Protein AF-A0A7V6Z1N0-F1 (afdb_monomer)

Radius of gyration: 15.25 Å; Cα contacts (8 Å, |Δi|>4): 88; chains: 1; bounding box: 39×34×28 Å

Solvent-accessible surface area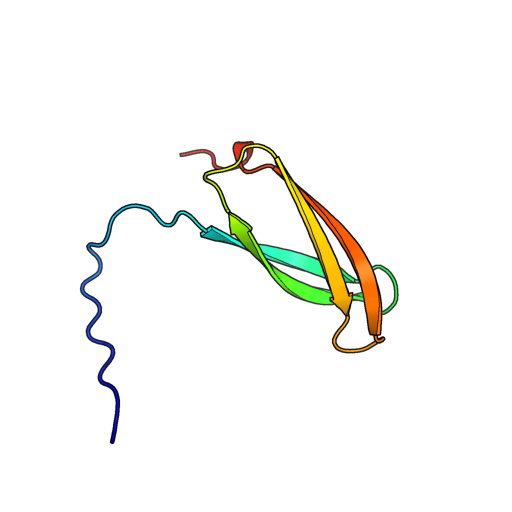 (backbone atoms only — not comparable to full-atom values): 4449 Å² total; per-residue (Å²): 140,78,85,78,82,80,74,74,98,77,78,84,78,77,47,54,47,80,47,82,44,67,39,92,85,81,64,49,77,46,79,39,81,42,60,49,84,40,64,64,49,79,46,76,49,62,38,94,85,74,68,48,79,43,77,48,78,50,54,35,79,72,68,76,130

Sequence (65 aa):
MELRVNAPARYIALIEIIEPIQCPYCGQMFDLAVDTSVASQRFTTDCEICCRPMRSLSNASRVKF

Foldseek 3Di:
DDPPPPDDPDDPDPQWDWDWDADPPPRDIDTDIDGLVDQKDWDWDADPVPRDTDIDIDGSVPPDD

Secondary structure (DSSP, 8-state):
--------S------EEEEEEE-TTT--EEEEEEETTSSEEEEEEE-TTT--EEEEEEEGGG---

Mean predicted aligned error: 10.42 Å

pLDDT: mean 76.6, std 18.57, range [37.69, 95.38]

Structure (mmCIF, N/CA/C/O backbone):
data_AF-A0A7V6Z1N0-F1
#
_entry.id   AF-A0A7V6Z1N0-F1
#
loop_
_atom_site.group_PDB
_atom_site.id
_atom_site.type_symbol
_atom_site.label_atom_id
_atom_site.label_alt_id
_atom_site.label_comp_id
_atom_site.label_asym_id
_atom_site.label_entity_id
_atom_site.label_seq_id
_atom_site.pdbx_PDB_ins_code
_atom_site.Cartn_x
_atom_site.Cartn_y
_atom_site.Cartn_z
_atom_site.occupancy
_atom_site.B_iso_or_equiv
_atom_site.auth_seq_id
_atom_site.auth_comp_id
_atom_site.auth_asym_id
_atom_site.auth_atom_id
_atom_site.pdbx_PDB_model_num
ATOM 1 N N . MET A 1 1 ? 21.723 -23.054 17.658 1.00 42.72 1 MET A N 1
ATOM 2 C CA . MET A 1 1 ? 21.355 -22.841 16.243 1.00 42.72 1 MET 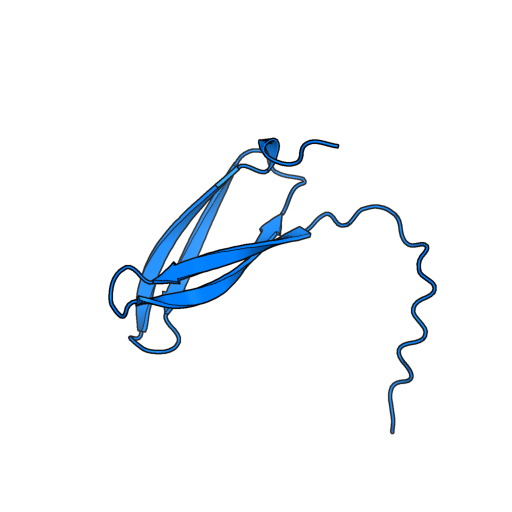A CA 1
ATOM 3 C C . MET A 1 1 ? 21.052 -21.363 16.097 1.00 42.72 1 MET A C 1
ATOM 5 O O . MET A 1 1 ? 19.903 -20.960 16.093 1.00 42.72 1 MET A O 1
ATOM 9 N N . GLU A 1 2 ? 22.104 -20.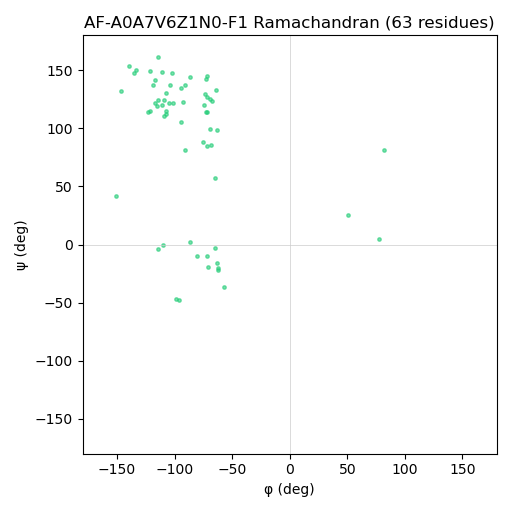550 16.124 1.00 44.19 2 GLU A N 1
ATOM 10 C CA . GLU A 1 2 ? 22.005 -19.098 15.995 1.00 44.19 2 GLU A CA 1
ATOM 11 C C . GLU A 1 2 ? 22.537 -18.751 14.609 1.00 44.19 2 GLU A C 1
ATOM 13 O O . GLU A 1 2 ? 23.714 -18.970 14.311 1.00 44.19 2 GLU A O 1
ATOM 18 N N . LEU A 1 3 ? 21.650 -18.288 13.731 1.00 37.69 3 LEU A N 1
ATOM 19 C CA . LEU A 1 3 ? 22.040 -17.764 12.430 1.00 37.69 3 LEU A CA 1
ATOM 20 C C . LEU A 1 3 ? 22.768 -16.439 12.667 1.00 37.69 3 LEU A C 1
ATOM 22 O O . LEU A 1 3 ? 22.153 -15.398 12.881 1.00 37.69 3 LEU A O 1
ATOM 26 N N . ARG A 1 4 ? 24.102 -16.485 12.642 1.00 45.06 4 ARG A N 1
ATOM 27 C CA . ARG A 1 4 ? 24.942 -15.294 12.517 1.00 45.06 4 ARG A CA 1
ATOM 28 C C . ARG A 1 4 ? 24.658 -14.653 11.158 1.00 45.06 4 ARG A C 1
ATOM 30 O O . ARG A 1 4 ? 25.210 -15.085 10.149 1.00 45.06 4 ARG A O 1
ATOM 37 N N . VAL A 1 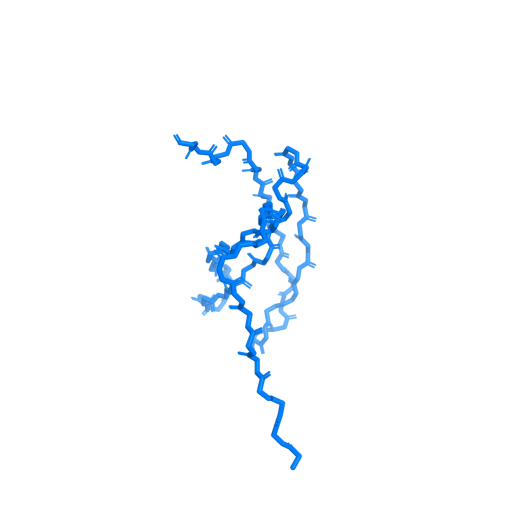5 ? 23.820 -13.620 11.133 1.00 50.53 5 VAL A N 1
ATOM 38 C CA . VAL A 1 5 ? 23.686 -12.729 9.975 1.00 50.53 5 VAL A CA 1
ATOM 39 C C . VAL A 1 5 ? 24.948 -11.870 9.906 1.00 50.53 5 VAL A C 1
ATOM 41 O O . VAL A 1 5 ? 25.016 -10.771 10.443 1.00 50.53 5 VAL A O 1
ATOM 44 N N . ASN A 1 6 ? 25.993 -12.412 9.286 1.00 44.69 6 ASN A N 1
ATOM 45 C CA . ASN A 1 6 ? 27.145 -11.639 8.849 1.00 44.69 6 ASN A CA 1
ATOM 46 C C . ASN A 1 6 ? 26.875 -11.175 7.415 1.00 44.69 6 ASN A C 1
ATOM 48 O O . ASN A 1 6 ? 27.291 -11.824 6.458 1.00 44.69 6 ASN A O 1
ATOM 52 N N . ALA A 1 7 ? 26.114 -10.092 7.274 1.00 52.22 7 ALA A N 1
ATOM 53 C CA . ALA A 1 7 ? 25.965 -9.410 5.998 1.00 52.22 7 ALA A CA 1
ATOM 54 C C . ALA A 1 7 ? 26.997 -8.269 5.943 1.00 52.22 7 ALA A C 1
ATOM 56 O O . ALA A 1 7 ? 26.813 -7.257 6.625 1.00 52.22 7 ALA A O 1
ATOM 57 N N . PRO A 1 8 ? 28.100 -8.390 5.177 1.00 42.31 8 PRO A N 1
ATOM 58 C CA . PRO A 1 8 ? 28.940 -7.236 4.897 1.00 42.31 8 PRO A CA 1
ATOM 59 C C . PRO A 1 8 ? 28.109 -6.230 4.093 1.00 42.31 8 PRO A C 1
ATOM 61 O O . PRO A 1 8 ? 27.454 -6.605 3.122 1.00 42.31 8 PRO A O 1
ATOM 64 N N . ALA A 1 9 ? 28.145 -4.960 4.496 1.00 48.50 9 ALA A N 1
ATOM 65 C CA . ALA A 1 9 ? 27.439 -3.828 3.889 1.00 48.50 9 ALA A CA 1
ATOM 66 C C . ALA A 1 9 ? 27.913 -3.506 2.449 1.00 48.50 9 ALA A C 1
ATOM 68 O O . ALA A 1 9 ? 28.410 -2.415 2.180 1.00 48.50 9 ALA A O 1
ATOM 69 N N . ARG A 1 10 ? 27.849 -4.478 1.526 1.00 48.94 10 ARG A N 1
ATOM 70 C CA . ARG A 1 10 ? 28.336 -4.399 0.137 1.00 48.94 10 ARG A CA 1
ATOM 71 C C . ARG A 1 10 ? 27.551 -5.304 -0.833 1.00 48.94 10 ARG A C 1
ATOM 73 O O . ARG A 1 10 ? 28.157 -5.920 -1.704 1.00 48.94 10 ARG A O 1
ATOM 80 N N . TYR A 1 11 ? 26.224 -5.373 -0.715 1.00 49.25 11 TYR A N 1
ATOM 81 C CA . TYR A 1 11 ? 25.358 -5.804 -1.821 1.00 49.25 11 TYR A CA 1
ATOM 82 C C . TYR A 1 11 ? 24.581 -4.590 -2.331 1.00 49.25 11 TYR A C 1
ATOM 84 O O . TYR A 1 11 ? 23.776 -3.989 -1.629 1.00 49.25 11 TYR A O 1
ATOM 92 N N . ILE A 1 12 ? 24.941 -4.185 -3.540 1.00 57.16 12 ILE A N 1
ATOM 93 C CA . ILE A 1 12 ? 24.377 -3.076 -4.300 1.00 57.16 12 ILE A CA 1
ATOM 94 C C . ILE A 1 12 ? 22.969 -3.476 -4.779 1.00 57.16 12 ILE A C 1
ATOM 96 O O . ILE A 1 12 ? 22.767 -4.630 -5.148 1.00 57.16 12 ILE A O 1
ATOM 100 N N . ALA A 1 13 ? 22.060 -2.490 -4.815 1.00 51.66 13 ALA A N 1
ATOM 101 C CA . ALA A 1 13 ? 20.654 -2.522 -5.253 1.00 51.66 13 ALA A CA 1
ATOM 102 C C . ALA A 1 13 ? 19.629 -3.038 -4.220 1.00 51.66 13 ALA A C 1
ATOM 104 O O . ALA A 1 13 ? 19.150 -4.166 -4.295 1.00 51.66 13 ALA A O 1
ATOM 105 N N . LEU A 1 14 ? 19.221 -2.158 -3.293 1.00 58.41 14 LEU A N 1
ATOM 106 C CA . LEU A 1 14 ? 17.934 -2.285 -2.601 1.00 58.41 14 LEU A CA 1
ATOM 107 C C . LEU A 1 14 ? 16.833 -2.034 -3.635 1.00 58.41 14 LEU A C 1
ATOM 109 O O . LEU A 1 14 ? 16.404 -0.903 -3.840 1.00 58.41 14 LEU A O 1
ATOM 113 N N . ILE A 1 15 ? 16.451 -3.090 -4.352 1.00 73.31 15 ILE A N 1
ATOM 114 C CA . ILE A 1 15 ? 15.330 -3.052 -5.293 1.00 73.31 15 ILE A CA 1
ATOM 115 C C . ILE A 1 15 ? 14.036 -2.746 -4.533 1.00 73.31 15 ILE A C 1
ATOM 117 O O . ILE A 1 15 ? 13.138 -2.168 -5.118 1.00 73.31 15 ILE A O 1
ATOM 121 N N . GLU A 1 16 ? 13.967 -2.988 -3.224 1.00 81.69 16 GLU A N 1
ATOM 122 C CA . GLU A 1 16 ? 12.799 -2.695 -2.395 1.00 81.69 16 GLU A CA 1
ATOM 123 C C . GLU A 1 16 ? 13.128 -1.685 -1.282 1.00 81.69 16 GLU A C 1
ATOM 125 O O . GLU A 1 16 ? 14.170 -1.778 -0.628 1.00 81.69 16 GLU A O 1
ATOM 130 N N . ILE A 1 17 ? 12.226 -0.727 -1.056 1.00 85.12 17 ILE A N 1
ATOM 131 C CA . ILE A 1 17 ? 12.253 0.213 0.077 1.00 85.12 17 ILE A CA 1
ATOM 132 C C . ILE A 1 17 ? 11.058 -0.029 0.996 1.00 85.12 17 ILE A C 1
ATOM 134 O O . ILE A 1 17 ? 10.063 -0.614 0.583 1.00 85.12 17 ILE A O 1
ATOM 138 N N . ILE A 1 18 ? 11.134 0.458 2.233 1.00 86.25 18 ILE A N 1
ATOM 139 C CA . ILE A 1 18 ? 10.018 0.412 3.182 1.00 86.25 18 ILE A CA 1
ATOM 140 C C . ILE A 1 18 ? 9.363 1.795 3.234 1.00 86.25 18 ILE A C 1
ATOM 142 O O . ILE A 1 18 ? 10.029 2.784 3.545 1.00 86.25 18 ILE A O 1
ATOM 146 N N . GLU A 1 19 ? 8.068 1.867 2.930 1.00 86.12 19 GLU A N 1
ATOM 147 C CA . GLU A 1 19 ? 7.256 3.082 3.015 1.00 86.12 19 GLU A CA 1
ATOM 148 C C . GLU A 1 19 ? 6.173 2.921 4.097 1.00 86.12 19 GLU A C 1
ATOM 150 O O . GLU A 1 19 ? 5.379 1.979 4.029 1.00 86.12 19 GLU A O 1
ATOM 155 N N . PRO A 1 20 ? 6.099 3.822 5.093 1.00 89.19 20 PRO A N 1
ATOM 156 C CA . PRO A 1 20 ? 5.061 3.758 6.109 1.00 89.19 20 PRO A CA 1
ATOM 157 C C . PRO A 1 20 ? 3.717 4.208 5.530 1.00 89.19 20 PRO A C 1
ATOM 159 O O . PRO A 1 20 ? 3.596 5.293 4.957 1.00 89.19 20 PRO A O 1
ATOM 162 N N . ILE A 1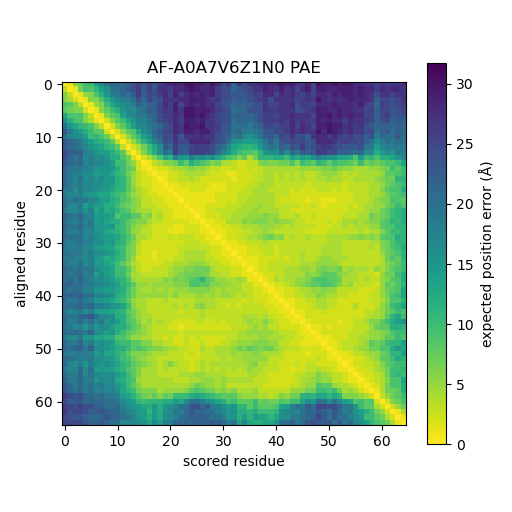 21 ? 2.683 3.401 5.737 1.00 90.06 21 ILE A N 1
ATOM 163 C CA . ILE A 1 21 ? 1.311 3.699 5.332 1.00 90.06 21 ILE A CA 1
ATOM 164 C C . ILE A 1 21 ? 0.377 3.688 6.535 1.00 90.06 21 ILE A C 1
ATOM 166 O O . ILE A 1 21 ? 0.560 2.933 7.489 1.00 90.06 21 ILE A O 1
ATOM 170 N N . GLN A 1 22 ? -0.669 4.506 6.468 1.00 93.62 22 GLN A N 1
ATOM 171 C CA . GLN A 1 22 ? -1.702 4.555 7.492 1.00 93.62 22 GLN A CA 1
ATOM 172 C C . GLN A 1 22 ? -2.994 3.919 6.983 1.00 93.62 22 GLN A C 1
ATOM 174 O O . GLN A 1 22 ? -3.500 4.267 5.915 1.00 93.62 22 GLN A O 1
ATOM 179 N N . CYS A 1 23 ? -3.571 3.013 7.770 1.00 94.12 23 CYS A N 1
ATOM 180 C CA . CYS A 1 23 ? -4.868 2.429 7.475 1.00 94.12 23 CYS A CA 1
ATOM 181 C C . CYS A 1 23 ? -5.974 3.493 7.585 1.00 94.12 23 CYS A C 1
ATOM 183 O O . CYS A 1 23 ? -6.177 4.044 8.671 1.00 94.12 23 CYS A O 1
ATOM 185 N N . PRO A 1 24 ? -6.770 3.728 6.526 1.00 91.56 24 PRO A N 1
ATOM 186 C CA . PRO A 1 24 ? -7.834 4.734 6.541 1.00 91.56 24 PRO A CA 1
ATOM 187 C C . PRO A 1 24 ? -9.043 4.338 7.404 1.00 91.56 24 PRO A C 1
ATOM 189 O O . PRO A 1 24 ? -9.934 5.154 7.619 1.00 91.56 24 PRO A O 1
ATOM 192 N N . TYR A 1 25 ? -9.108 3.088 7.875 1.00 93.12 25 TYR A N 1
ATOM 193 C CA . TYR A 1 25 ? -10.248 2.574 8.636 1.00 93.12 25 TYR A CA 1
ATOM 194 C C . TYR A 1 25 ? -10.039 2.639 10.150 1.00 93.12 25 TYR A C 1
ATOM 196 O O . TYR A 1 25 ? -10.929 3.087 10.863 1.00 93.12 25 TYR A O 1
ATOM 204 N N . CYS A 1 26 ? -8.888 2.178 10.647 1.00 95.38 26 CYS A N 1
ATOM 205 C CA . CYS A 1 26 ? -8.584 2.153 12.083 1.00 95.38 26 CYS A CA 1
ATOM 206 C C . CYS A 1 26 ? -7.436 3.089 12.482 1.00 95.38 26 CYS A C 1
ATOM 208 O O . CYS A 1 26 ? -7.123 3.187 13.663 1.00 95.38 26 CYS A O 1
ATOM 210 N N . GLY A 1 27 ? -6.792 3.751 11.515 1.00 92.69 27 GLY A N 1
ATOM 211 C CA . GLY A 1 27 ? -5.702 4.695 11.757 1.00 92.69 27 GLY A CA 1
ATOM 212 C C . GLY A 1 27 ? -4.346 4.057 12.055 1.00 92.69 27 GLY A C 1
ATOM 213 O O . GLY A 1 27 ? -3.409 4.798 12.340 1.00 92.69 27 GLY A O 1
ATOM 214 N N . GLN A 1 28 ? -4.229 2.727 11.987 1.00 94.56 28 GLN A N 1
ATOM 215 C CA . GLN A 1 28 ? -2.988 2.030 12.324 1.00 94.56 28 GLN A CA 1
ATOM 216 C C . GLN A 1 28 ? -1.903 2.221 11.258 1.00 94.56 28 GLN A C 1
ATOM 218 O O . GLN A 1 28 ? -2.207 2.230 10.065 1.00 94.56 28 GLN A O 1
ATOM 223 N N . MET A 1 29 ? -0.653 2.346 11.700 1.00 92.56 29 MET A N 1
ATOM 224 C CA . MET A 1 29 ? 0.528 2.471 10.841 1.00 92.56 29 MET A CA 1
ATOM 225 C C . MET A 1 29 ? 1.131 1.099 10.524 1.00 92.56 29 MET A C 1
ATOM 227 O O . MET A 1 29 ? 1.255 0.267 11.420 1.00 92.56 29 MET A O 1
ATOM 231 N N . PHE A 1 30 ? 1.526 0.890 9.269 1.00 88.25 30 PHE A N 1
ATOM 232 C CA . PHE A 1 30 ? 2.167 -0.335 8.785 1.00 88.25 30 PHE A CA 1
ATOM 233 C C . PHE A 1 30 ? 3.292 -0.008 7.809 1.00 88.25 30 PHE A C 1
ATOM 235 O O . PHE A 1 30 ? 3.234 1.002 7.108 1.00 88.25 30 PHE A O 1
ATOM 242 N N . ASP A 1 31 ? 4.270 -0.900 7.725 1.00 89.12 31 ASP A N 1
ATOM 243 C CA . ASP A 1 31 ? 5.387 -0.800 6.793 1.00 89.12 31 ASP A CA 1
ATOM 244 C C . ASP A 1 31 ? 5.063 -1.554 5.499 1.00 89.12 31 ASP A C 1
ATOM 246 O O . ASP A 1 31 ? 4.771 -2.750 5.515 1.00 89.12 31 ASP A O 1
ATOM 250 N N . LEU A 1 32 ? 5.107 -0.854 4.364 1.00 87.25 32 LEU A N 1
ATOM 251 C CA . LEU A 1 32 ? 4.878 -1.429 3.043 1.00 87.25 32 LEU A CA 1
ATOM 252 C C . LEU A 1 32 ? 6.206 -1.569 2.298 1.00 87.25 32 LEU A C 1
ATOM 254 O O . LEU A 1 32 ? 6.891 -0.576 2.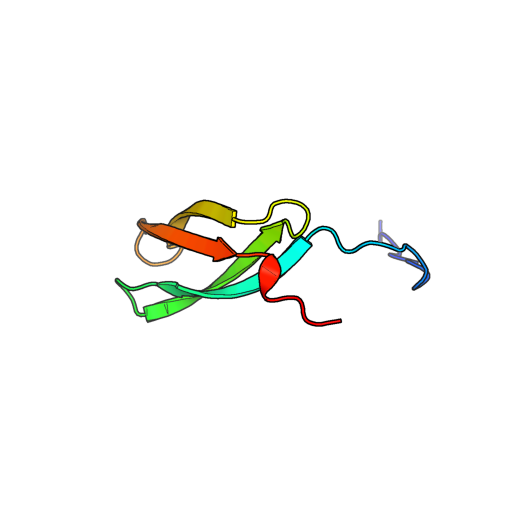057 1.00 87.25 32 LEU A O 1
ATOM 258 N N . ALA A 1 33 ? 6.551 -2.791 1.896 1.00 86.88 33 ALA A N 1
ATOM 259 C CA . ALA A 1 33 ? 7.672 -3.026 0.995 1.00 86.88 33 ALA A CA 1
ATOM 260 C C . ALA A 1 33 ? 7.285 -2.612 -0.434 1.00 86.88 33 ALA A C 1
ATOM 262 O O . ALA A 1 33 ? 6.319 -3.125 -1.000 1.00 86.88 33 ALA A O 1
ATOM 263 N N . VAL A 1 34 ? 8.027 -1.665 -1.002 1.00 85.75 34 VAL A N 1
ATOM 264 C CA . VAL A 1 34 ? 7.804 -1.112 -2.337 1.00 85.75 34 VAL A CA 1
ATOM 265 C C . VAL A 1 34 ? 8.977 -1.454 -3.239 1.00 85.75 34 VAL A C 1
ATOM 267 O O . VAL A 1 34 ? 10.096 -1.004 -2.997 1.00 85.75 34 VAL A O 1
ATOM 270 N N . ASP A 1 35 ? 8.699 -2.182 -4.318 1.00 85.69 35 ASP A N 1
ATOM 271 C CA . ASP A 1 35 ? 9.660 -2.457 -5.382 1.00 85.69 35 ASP A CA 1
ATOM 272 C C . ASP A 1 35 ? 9.922 -1.191 -6.221 1.00 85.69 35 ASP A C 1
ATOM 274 O O . ASP A 1 35 ? 9.053 -0.668 -6.921 1.00 85.69 35 ASP A O 1
ATOM 278 N N . THR A 1 36 ? 11.150 -0.693 -6.134 1.00 84.56 36 THR A N 1
ATOM 279 C CA . THR A 1 36 ? 11.673 0.472 -6.846 1.00 84.56 36 THR A CA 1
ATOM 280 C C . THR A 1 36 ? 12.093 0.188 -8.288 1.00 84.56 36 THR A C 1
ATOM 282 O O . THR A 1 36 ? 12.333 1.132 -9.043 1.00 84.56 36 THR A O 1
ATOM 285 N N . SER A 1 37 ? 12.149 -1.079 -8.716 1.00 81.69 37 SER A N 1
ATOM 286 C CA . SER A 1 37 ? 12.381 -1.433 -10.123 1.00 81.69 37 SER A CA 1
ATOM 287 C C . SER A 1 37 ? 11.180 -1.113 -11.020 1.00 81.69 37 SER A C 1
ATOM 289 O O . SER A 1 37 ? 11.335 -0.961 -12.235 1.00 81.69 37 SER A O 1
ATOM 291 N N . VAL A 1 38 ? 9.987 -0.954 -10.435 1.00 83.44 38 VAL A N 1
ATOM 292 C CA . VAL A 1 38 ? 8.741 -0.645 -11.143 1.00 83.44 38 VAL A CA 1
ATOM 293 C C . VAL A 1 38 ? 8.310 0.790 -10.851 1.00 83.44 38 VAL A C 1
ATOM 295 O O . VAL A 1 38 ? 8.084 1.166 -9.709 1.00 83.44 38 VAL A O 1
ATOM 298 N N . ALA A 1 39 ? 8.112 1.599 -11.897 1.00 82.81 39 ALA A N 1
ATOM 299 C CA . ALA A 1 39 ? 7.791 3.023 -11.750 1.00 82.81 39 ALA A CA 1
ATOM 300 C C . ALA A 1 39 ? 6.528 3.307 -10.912 1.00 82.81 39 ALA A C 1
ATOM 302 O O . ALA A 1 39 ? 6.495 4.289 -10.171 1.00 82.81 39 ALA A O 1
ATOM 303 N N . SER A 1 40 ? 5.502 2.458 -11.027 1.00 86.19 40 SER A N 1
ATOM 304 C CA . SER A 1 40 ? 4.256 2.564 -10.265 1.00 86.19 40 SER A CA 1
ATOM 305 C C . SER A 1 40 ? 3.689 1.183 -9.960 1.00 86.19 40 SER A C 1
ATOM 307 O O . SER A 1 40 ? 3.538 0.376 -10.883 1.00 86.19 40 SER A O 1
ATOM 309 N N . GLN A 1 41 ? 3.302 0.930 -8.713 1.00 85.81 41 GLN A N 1
ATOM 310 C CA . GLN A 1 41 ? 2.727 -0.348 -8.301 1.00 85.81 41 GLN A CA 1
ATOM 311 C C . GLN A 1 41 ? 1.469 -0.141 -7.451 1.00 85.81 41 GLN A C 1
ATOM 313 O O . GLN A 1 41 ? 1.285 0.878 -6.784 1.00 85.81 41 GLN A O 1
ATOM 318 N N . ARG A 1 42 ? 0.550 -1.105 -7.539 1.00 89.81 42 ARG A N 1
ATOM 319 C CA . ARG A 1 42 ? -0.705 -1.136 -6.781 1.00 89.81 42 ARG A CA 1
ATOM 320 C C . ARG A 1 42 ? -0.625 -2.259 -5.772 1.00 89.81 42 ARG A C 1
ATOM 322 O O . ARG A 1 42 ? -0.557 -3.417 -6.174 1.00 89.81 42 ARG A O 1
ATOM 329 N N . PHE A 1 43 ? -0.731 -1.923 -4.497 1.00 87.25 43 PHE A N 1
ATOM 330 C CA . PHE A 1 43 ? -0.833 -2.907 -3.433 1.00 87.25 43 PHE A CA 1
ATOM 331 C C . PHE A 1 43 ? -2.273 -2.979 -2.959 1.00 87.25 43 PHE A C 1
ATOM 333 O O . PHE A 1 43 ? -2.956 -1.963 -2.815 1.00 87.25 43 PHE A O 1
ATOM 340 N N . THR A 1 44 ? -2.745 -4.198 -2.737 1.00 91.00 44 THR A N 1
ATOM 341 C CA . THR A 1 44 ? -3.966 -4.451 -1.979 1.00 91.00 44 THR A CA 1
ATOM 342 C C . THR A 1 44 ? -3.564 -5.328 -0.814 1.00 91.00 44 THR A C 1
ATOM 344 O O . THR A 1 44 ? -3.102 -6.442 -1.031 1.00 91.00 44 THR A O 1
ATOM 347 N N . THR A 1 45 ? -3.698 -4.798 0.394 1.00 88.44 45 THR A N 1
ATOM 348 C CA . THR A 1 45 ? -3.370 -5.506 1.630 1.00 88.44 45 THR A CA 1
ATOM 349 C C . THR A 1 45 ? -4.485 -5.278 2.636 1.00 88.44 45 THR A C 1
ATOM 351 O O . THR A 1 45 ? -5.162 -4.247 2.609 1.00 88.44 45 THR A O 1
ATOM 354 N N . ASP A 1 46 ? -4.740 -6.248 3.488 1.00 91.62 46 ASP A N 1
ATOM 355 C CA . ASP A 1 46 ? -5.654 -6.138 4.609 1.00 91.62 46 ASP A CA 1
ATOM 356 C C . ASP A 1 46 ? -4.937 -5.575 5.838 1.00 91.62 46 ASP A C 1
ATOM 358 O O . ASP A 1 46 ? -3.756 -5.793 6.085 1.00 91.62 46 ASP A O 1
ATOM 362 N N . CYS A 1 47 ? -5.659 -4.768 6.609 1.00 91.94 47 CYS A N 1
ATOM 363 C CA . CYS A 1 47 ? -5.142 -4.262 7.870 1.00 91.94 47 CYS A CA 1
ATOM 364 C C . CYS A 1 47 ? -5.087 -5.383 8.916 1.00 91.94 47 CYS A C 1
ATOM 366 O O . CYS A 1 47 ? -6.133 -5.938 9.237 1.00 91.94 47 CYS A O 1
ATOM 368 N N . GLU A 1 48 ? -3.937 -5.611 9.550 1.00 90.75 48 GLU A N 1
ATOM 369 C CA . GLU A 1 48 ? -3.779 -6.639 10.599 1.00 90.75 48 GLU A CA 1
ATOM 370 C C . GLU A 1 48 ? -4.639 -6.391 11.854 1.00 90.75 48 GLU A C 1
ATOM 372 O O . GLU A 1 48 ? -4.827 -7.282 12.677 1.00 90.75 48 GLU A O 1
ATOM 377 N N . ILE A 1 49 ? -5.165 -5.172 12.017 1.00 93.69 49 ILE A N 1
ATOM 378 C CA . ILE A 1 49 ? -5.990 -4.783 13.169 1.00 93.69 49 ILE A CA 1
ATOM 379 C C . ILE A 1 49 ? -7.485 -4.837 12.854 1.00 93.69 49 ILE A C 1
ATOM 381 O O . ILE A 1 49 ? -8.268 -5.337 13.657 1.00 93.69 49 ILE A O 1
ATOM 385 N N 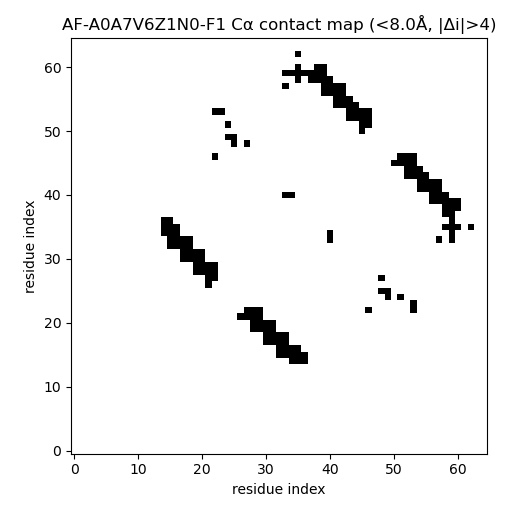. CYS A 1 50 ? -7.911 -4.284 11.714 1.00 95.00 50 CYS A N 1
ATOM 386 C CA . CYS A 1 50 ? -9.336 -4.173 11.379 1.00 95.00 50 CYS A CA 1
ATOM 387 C C . CYS A 1 50 ? -9.791 -5.082 10.230 1.00 95.00 50 CYS A C 1
ATOM 389 O O . CYS A 1 50 ? -10.969 -5.048 9.875 1.00 95.00 50 CYS A O 1
ATOM 391 N N . CYS A 1 51 ? -8.879 -5.864 9.645 1.00 93.19 51 CYS A N 1
ATOM 392 C CA . CYS A 1 51 ? -9.105 -6.810 8.548 1.00 93.19 51 CYS A CA 1
ATOM 393 C C . CYS A 1 51 ? -9.847 -6.216 7.341 1.00 93.19 51 CYS A C 1
ATOM 395 O O . CYS A 1 51 ? -10.524 -6.924 6.595 1.00 93.19 51 CYS A O 1
ATOM 397 N N . ARG A 1 52 ? -9.759 -4.894 7.147 1.00 91.75 52 ARG A N 1
ATOM 398 C CA . ARG A 1 52 ? -10.363 -4.212 6.000 1.00 91.75 52 ARG A CA 1
ATOM 399 C C . ARG A 1 52 ? -9.337 -4.063 4.880 1.00 91.75 52 ARG A C 1
ATOM 401 O O . ARG A 1 52 ? -8.212 -3.644 5.163 1.00 91.75 52 ARG A O 1
ATOM 408 N N . PRO A 1 53 ? -9.721 -4.355 3.626 1.00 91.56 53 PRO A N 1
ATOM 409 C CA . PRO A 1 53 ? -8.824 -4.234 2.489 1.00 91.56 53 PRO A CA 1
ATOM 410 C C . PRO A 1 53 ? -8.531 -2.760 2.207 1.00 91.56 53 PRO A C 1
ATOM 412 O O . PRO A 1 53 ? -9.449 -1.967 1.995 1.00 91.56 53 PRO A O 1
ATOM 415 N N . MET A 1 54 ? -7.253 -2.399 2.165 1.00 89.81 54 MET A N 1
ATOM 416 C CA . MET A 1 54 ? -6.785 -1.088 1.727 1.00 89.81 54 MET A CA 1
ATOM 417 C C . MET A 1 54 ? -6.036 -1.203 0.399 1.00 89.81 54 MET A C 1
ATOM 419 O O . MET A 1 54 ? -5.414 -2.223 0.102 1.00 89.81 54 MET A O 1
ATOM 423 N N . ARG A 1 55 ? -6.121 -0.150 -0.418 1.00 90.56 55 ARG A N 1
ATOM 424 C CA . ARG A 1 55 ? -5.425 -0.049 -1.704 1.00 90.56 55 ARG A CA 1
ATOM 425 C C . ARG A 1 55 ? -4.452 1.117 -1.649 1.00 90.56 55 ARG A C 1
ATOM 427 O O . ARG A 1 55 ? -4.894 2.244 -1.436 1.00 90.56 55 ARG A O 1
ATOM 434 N N . SER A 1 56 ? -3.168 0.861 -1.868 1.00 84.62 56 SER A N 1
ATOM 435 C CA . SER A 1 56 ? -2.142 1.902 -1.965 1.00 84.62 56 SER A CA 1
ATOM 436 C C . SER A 1 56 ? -1.509 1.907 -3.356 1.00 84.62 56 SER A C 1
ATOM 438 O O . SER A 1 56 ? -1.330 0.872 -4.001 1.00 84.62 56 SER A O 1
ATOM 440 N N . LEU A 1 57 ? -1.230 3.113 -3.844 1.00 87.06 57 LEU A N 1
ATOM 441 C CA . LEU A 1 57 ? -0.489 3.367 -5.073 1.00 87.06 57 LEU A CA 1
ATOM 442 C C . LEU A 1 57 ? 0.878 3.897 -4.660 1.00 87.06 57 LEU A C 1
ATOM 444 O O . LEU A 1 57 ? 0.942 4.991 -4.101 1.00 87.06 57 LEU A O 1
ATOM 448 N N . SER A 1 58 ? 1.942 3.152 -4.937 1.00 83.12 58 SER A N 1
ATOM 449 C CA . SER A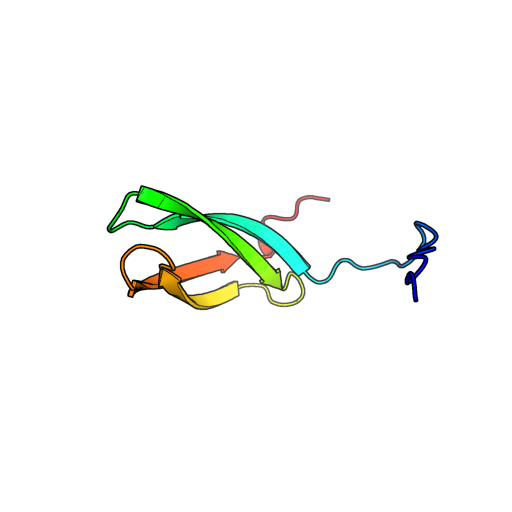 1 58 ? 3.303 3.654 -4.761 1.00 83.12 58 SER A CA 1
ATOM 450 C C . SER A 1 58 ? 3.889 4.037 -6.116 1.00 83.12 58 SER A C 1
ATOM 452 O O . SER A 1 58 ? 3.580 3.427 -7.144 1.00 83.12 58 SER A O 1
ATOM 454 N N . ASN A 1 59 ? 4.741 5.061 -6.115 1.00 81.25 59 ASN A N 1
ATOM 455 C CA . ASN A 1 59 ? 5.538 5.438 -7.276 1.00 81.25 59 ASN A CA 1
ATOM 456 C C . ASN A 1 59 ? 7.015 5.414 -6.883 1.00 81.25 59 ASN A C 1
ATOM 458 O O . ASN A 1 59 ? 7.460 6.259 -6.103 1.00 81.25 59 ASN A O 1
ATOM 462 N N . ALA A 1 60 ? 7.781 4.498 -7.474 1.00 68.50 60 ALA A N 1
ATOM 463 C CA . ALA A 1 60 ? 9.222 4.378 -7.257 1.00 68.50 60 ALA A CA 1
ATOM 464 C C . ALA A 1 60 ? 10.008 5.620 -7.709 1.00 68.50 60 ALA A C 1
ATOM 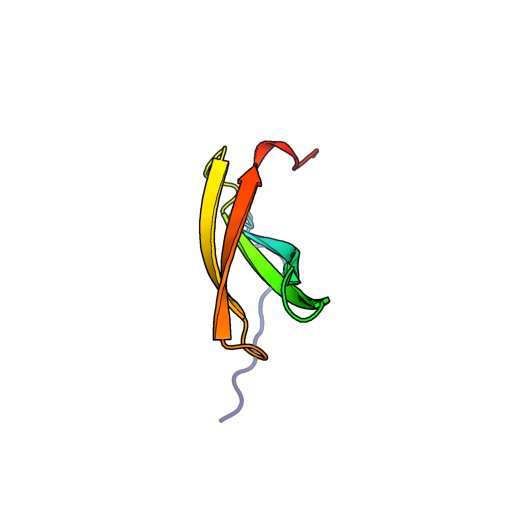466 O O . ALA A 1 60 ? 11.109 5.882 -7.234 1.00 68.50 60 ALA A O 1
ATOM 467 N N . SER A 1 61 ? 9.423 6.451 -8.577 1.00 60.66 61 SER A N 1
ATOM 468 C CA . SER A 1 61 ? 10.040 7.680 -9.093 1.00 60.66 61 SER A CA 1
ATOM 469 C C . SER A 1 61 ? 10.291 8.769 -8.033 1.00 60.66 61 SER A C 1
ATOM 471 O O . SER A 1 61 ? 10.829 9.824 -8.363 1.00 60.66 61 SER A O 1
ATOM 473 N N . ARG A 1 62 ? 9.891 8.558 -6.767 1.00 56.34 62 ARG A N 1
ATOM 474 C CA . ARG A 1 62 ? 10.216 9.446 -5.633 1.00 56.34 62 ARG A CA 1
ATOM 475 C C . ARG A 1 62 ? 11.562 9.131 -4.967 1.00 56.34 62 ARG A C 1
ATOM 477 O O . ARG A 1 62 ? 11.921 9.833 -4.023 1.00 56.34 62 ARG A O 1
ATOM 484 N N . VAL A 1 63 ? 12.323 8.151 -5.461 1.00 51.66 63 VAL A N 1
ATOM 485 C CA . VAL A 1 63 ? 13.718 7.937 -5.050 1.00 51.66 63 VAL A CA 1
ATOM 486 C C . VAL A 1 63 ? 14.589 9.003 -5.722 1.00 51.66 63 VAL A C 1
ATOM 488 O O . VAL A 1 63 ? 15.081 8.833 -6.836 1.00 51.66 63 VAL A O 1
ATOM 491 N N . LYS A 1 64 ? 14.739 10.157 -5.063 1.00 43.16 64 LYS A N 1
ATOM 492 C CA . LYS A 1 64 ? 15.830 11.083 -5.382 1.00 43.16 64 LYS A CA 1
ATOM 493 C C . LYS A 1 64 ? 17.121 10.464 -4.852 1.00 43.16 64 LYS A C 1
ATOM 495 O O . LYS A 1 64 ? 17.245 10.294 -3.641 1.00 43.16 64 LYS A O 1
ATOM 500 N N . PHE A 1 65 ? 18.018 10.113 -5.772 1.00 45.97 65 PHE A N 1
ATOM 501 C CA . PHE A 1 65 ? 19.431 9.883 -5.475 1.00 45.97 65 PHE A CA 1
ATOM 502 C C . PHE A 1 65 ? 20.057 11.129 -4.838 1.00 45.97 65 PHE A C 1
ATOM 504 O O . PHE A 1 65 ? 19.642 12.252 -5.220 1.00 45.97 65 PHE A O 1
#